Protein AF-A0A969IK56-F1 (afdb_monomer_lite)

Sequence (82 aa):
MTSDQSPAGSHLRMMELRIEQQVESIERLKQSGQDTTEAVRRLSLLQHALGEMRVQLGQLSPTELDSKRPDTTRSAPVRALR

Structure (mmCIF, N/CA/C/O backbone):
data_AF-A0A969IK56-F1
#
_entry.id   AF-A0A969IK56-F1
#
loop_
_atom_site.group_PDB
_atom_site.id
_atom_site.type_symbol
_atom_site.label_atom_id
_atom_site.label_alt_id
_atom_site.label_comp_id
_atom_site.label_asym_id
_atom_site.label_entity_id
_atom_site.label_seq_id
_atom_site.pdbx_PDB_ins_code
_atom_site.Cartn_x
_atom_site.Cartn_y
_atom_site.Cartn_z
_atom_site.occupancy
_atom_site.B_iso_or_equiv
_atom_site.auth_seq_id
_atom_site.auth_comp_id
_atom_site.auth_asym_id
_atom_site.auth_atom_id
_atom_site.pdbx_PDB_model_num
ATOM 1 N N . MET A 1 1 ? 26.668 -5.792 -13.819 1.00 40.28 1 MET A N 1
ATOM 2 C CA . MET A 1 1 ? 25.576 -6.077 -12.866 1.00 40.28 1 MET A CA 1
ATOM 3 C C . MET A 1 1 ? 25.500 -4.939 -11.856 1.00 40.28 1 MET A C 1
ATOM 5 O O . MET A 1 1 ? 26.208 -4.991 -10.867 1.00 40.28 1 MET A O 1
ATOM 9 N N . THR A 1 2 ? 24.713 -3.895 -12.124 1.00 45.69 2 THR A N 1
ATOM 10 C CA . THR A 1 2 ? 24.454 -2.793 -11.171 1.00 45.69 2 THR A CA 1
ATOM 11 C C . THR A 1 2 ? 23.097 -2.159 -11.486 1.00 45.69 2 THR A C 1
ATOM 13 O O . THR A 1 2 ? 23.004 -0.982 -11.813 1.00 45.69 2 THR A O 1
ATOM 16 N N . SER A 1 3 ? 22.024 -2.948 -11.422 1.00 51.62 3 SER A N 1
ATOM 17 C CA . SER A 1 3 ? 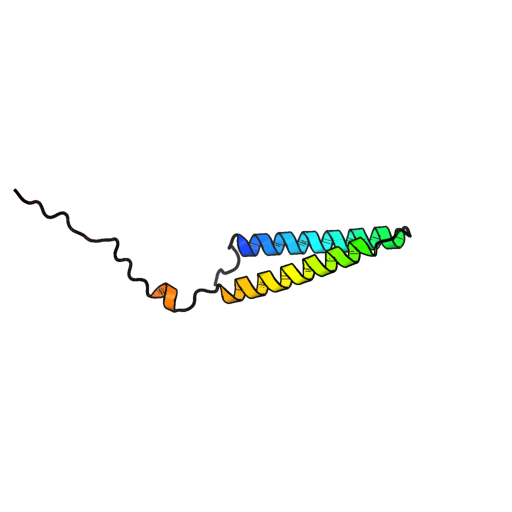20.649 -2.426 -11.535 1.00 51.62 3 SER A CA 1
ATOM 18 C C . SER A 1 3 ? 20.164 -1.756 -10.235 1.00 51.62 3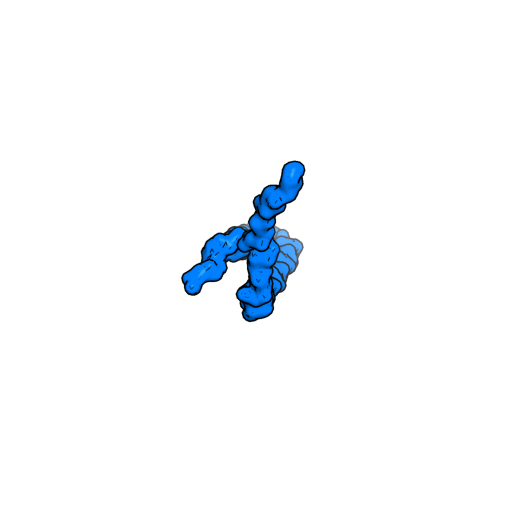 SER A C 1
ATOM 20 O O . SER A 1 3 ? 19.024 -1.314 -10.157 1.00 51.62 3 SER A O 1
ATOM 22 N N . ASP A 1 4 ? 21.028 -1.662 -9.217 1.00 54.25 4 ASP A N 1
ATOM 23 C CA . ASP A 1 4 ? 20.642 -1.437 -7.817 1.00 54.25 4 ASP A CA 1
ATOM 24 C C . ASP A 1 4 ? 20.889 -0.009 -7.284 1.00 54.25 4 ASP A C 1
ATOM 26 O O . ASP A 1 4 ? 20.726 0.255 -6.093 1.00 54.25 4 ASP A O 1
ATOM 30 N N . GLN A 1 5 ? 21.290 0.926 -8.155 1.00 61.94 5 GLN A N 1
ATOM 31 C CA . GLN A 1 5 ? 21.500 2.346 -7.815 1.00 61.94 5 GLN A CA 1
ATOM 32 C C . GLN A 1 5 ? 20.696 3.313 -8.697 1.00 61.94 5 GLN A C 1
ATOM 34 O O . GLN A 1 5 ? 21.003 4.503 -8.762 1.00 61.94 5 GLN A O 1
ATOM 39 N N . SER A 1 6 ? 19.665 2.840 -9.401 1.00 75.81 6 SER A N 1
ATOM 40 C CA . SER A 1 6 ? 18.793 3.769 -10.122 1.00 75.81 6 SER A CA 1
ATOM 41 C C . SER A 1 6 ? 17.933 4.563 -9.121 1.00 75.81 6 SER A C 1
ATOM 43 O O . SER A 1 6 ? 17.457 3.989 -8.136 1.00 75.81 6 SER A O 1
ATOM 45 N N . PRO A 1 7 ? 17.677 5.867 -9.355 1.00 83.06 7 PRO A N 1
ATOM 46 C CA . PRO A 1 7 ? 16.760 6.655 -8.527 1.00 83.06 7 PRO A CA 1
ATOM 47 C C . PRO A 1 7 ? 15.389 5.988 -8.356 1.00 83.06 7 PRO A C 1
ATOM 49 O O . PRO A 1 7 ? 14.784 6.065 -7.290 1.00 83.06 7 PRO A O 1
ATOM 52 N N . ALA A 1 8 ? 14.936 5.273 -9.389 1.00 82.00 8 ALA A N 1
ATOM 53 C CA . ALA A 1 8 ? 13.705 4.500 -9.368 1.00 82.00 8 ALA A CA 1
ATOM 54 C C . ALA A 1 8 ? 13.774 3.291 -8.416 1.00 82.00 8 ALA A C 1
ATOM 56 O O . ALA A 1 8 ? 12.852 3.086 -7.632 1.00 82.00 8 ALA A O 1
ATOM 57 N N . GLY A 1 9 ? 14.877 2.533 -8.413 1.00 85.56 9 GLY A N 1
ATOM 58 C CA . GLY A 1 9 ? 15.079 1.420 -7.478 1.00 85.56 9 GLY A CA 1
ATOM 59 C C . GLY A 1 9 ? 15.128 1.876 -6.017 1.00 85.56 9 GLY A C 1
ATOM 60 O O . GLY A 1 9 ? 14.487 1.274 -5.155 1.00 85.56 9 GLY A O 1
ATOM 61 N N . SER A 1 10 ? 15.811 2.990 -5.739 1.00 87.88 10 SER A N 1
ATOM 62 C CA . SER A 1 10 ? 15.816 3.607 -4.405 1.00 87.88 10 SER A CA 1
ATOM 63 C C . SER A 1 10 ? 14.425 4.094 -3.988 1.00 87.88 10 SER A C 1
ATOM 65 O O . SER A 1 10 ? 14.037 3.941 -2.831 1.00 87.88 10 SER A O 1
ATOM 67 N N . HIS A 1 11 ? 13.647 4.648 -4.924 1.00 87.81 11 HIS A N 1
ATOM 68 C CA . HIS A 1 11 ? 12.275 5.075 -4.660 1.00 87.81 11 HIS A CA 1
ATOM 69 C C . HIS A 1 11 ? 11.358 3.897 -4.304 1.00 87.81 11 HIS A C 1
ATOM 71 O O . HIS A 1 11 ? 10.625 3.985 -3.319 1.00 87.81 11 HIS A O 1
ATOM 77 N N . LEU A 1 12 ? 11.448 2.779 -5.036 1.00 90.81 12 LEU A N 1
ATOM 78 C CA . LEU A 1 12 ? 10.697 1.559 -4.721 1.00 90.81 12 LEU A CA 1
ATOM 79 C C . LEU A 1 12 ? 11.011 1.048 -3.311 1.00 90.81 12 LEU A C 1
ATOM 81 O O . LEU A 1 12 ? 10.086 0.805 -2.541 1.00 90.81 12 LEU A O 1
ATOM 85 N N . ARG A 1 13 ? 12.296 0.984 -2.937 1.00 91.94 13 ARG A N 1
ATOM 86 C CA . ARG A 1 13 ? 12.720 0.588 -1.582 1.00 91.94 13 ARG A CA 1
ATOM 87 C C . ARG A 1 13 ? 12.146 1.493 -0.493 1.00 91.94 13 ARG A C 1
ATOM 89 O O . ARG A 1 13 ? 11.689 1.020 0.543 1.00 91.94 13 ARG A O 1
ATOM 96 N N . MET A 1 14 ? 12.117 2.804 -0.728 1.00 94.88 14 MET A N 1
ATOM 97 C CA . MET A 1 14 ? 11.492 3.743 0.209 1.00 94.88 14 MET A CA 1
ATOM 98 C C . MET A 1 14 ? 9.980 3.522 0.333 1.00 94.88 14 MET A C 1
ATOM 100 O O . MET A 1 14 ? 9.421 3.682 1.418 1.00 94.88 14 MET A O 1
ATOM 104 N N . MET A 1 15 ? 9.300 3.174 -0.760 1.00 94.75 15 MET A N 1
ATOM 105 C CA . MET A 1 15 ? 7.871 2.863 -0.728 1.00 94.75 15 MET A CA 1
ATOM 106 C C . MET A 1 15 ? 7.578 1.548 -0.002 1.00 94.75 15 MET A C 1
ATOM 108 O O . MET A 1 15 ? 6.615 1.499 0.758 1.00 94.75 15 MET A O 1
ATOM 112 N N . GLU A 1 16 ? 8.417 0.528 -0.180 1.00 95.94 16 GLU A N 1
ATOM 113 C CA . GLU A 1 16 ? 8.344 -0.747 0.548 1.00 95.94 16 GLU A CA 1
ATOM 114 C C . GLU A 1 16 ? 8.405 -0.519 2.060 1.00 95.94 16 GLU A C 1
ATOM 116 O O . GLU A 1 16 ? 7.476 -0.897 2.772 1.00 95.94 16 GLU A O 1
ATOM 121 N N . LEU A 1 17 ? 9.411 0.224 2.530 1.00 96.62 17 LEU A N 1
ATOM 122 C CA . LEU A 1 17 ? 9.560 0.553 3.949 1.00 96.62 17 LEU A CA 1
ATOM 123 C C . LEU A 1 17 ? 8.345 1.316 4.503 1.00 96.62 17 LEU A C 1
ATOM 125 O O . LEU A 1 17 ? 7.889 1.076 5.619 1.00 96.62 17 LEU A O 1
ATOM 129 N N . ARG A 1 18 ? 7.788 2.253 3.726 1.00 95.88 18 ARG A N 1
ATOM 130 C CA . ARG A 1 18 ? 6.588 2.999 4.139 1.00 95.88 18 ARG A CA 1
ATOM 131 C C . ARG A 1 18 ? 5.356 2.103 4.239 1.00 95.88 18 ARG A C 1
ATOM 133 O O . ARG A 1 18 ? 4.531 2.323 5.122 1.00 95.88 18 AR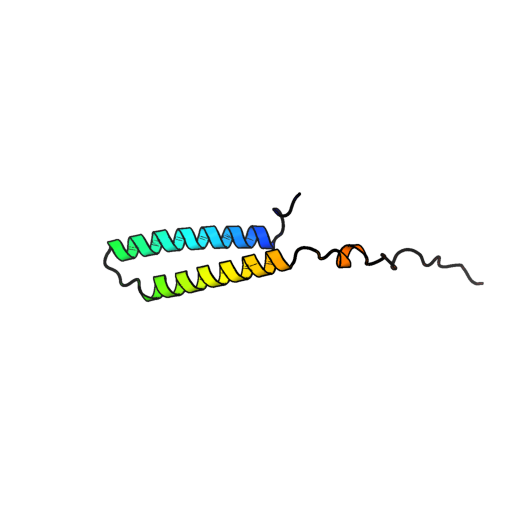G A O 1
ATOM 140 N N . ILE A 1 19 ? 5.219 1.128 3.343 1.00 96.94 19 ILE A N 1
ATOM 141 C CA . ILE A 1 19 ? 4.134 0.140 3.378 1.00 96.94 19 ILE A CA 1
ATOM 142 C C . ILE A 1 19 ? 4.271 -0.738 4.624 1.00 96.94 19 ILE A C 1
ATOM 144 O O . ILE A 1 19 ? 3.279 -0.934 5.321 1.00 96.94 19 ILE A O 1
ATOM 148 N N . GLU A 1 20 ? 5.480 -1.194 4.957 1.00 97.38 20 GLU A N 1
ATOM 149 C CA . GLU A 1 20 ? 5.750 -1.966 6.181 1.00 97.38 20 GLU A CA 1
ATOM 150 C C . GLU A 1 20 ? 5.349 -1.184 7.441 1.00 97.38 20 GLU A C 1
ATOM 152 O O . GLU A 1 20 ? 4.576 -1.670 8.265 1.00 97.38 20 GLU A O 1
ATOM 157 N N . GLN A 1 21 ? 5.755 0.083 7.540 1.00 97.25 21 GLN A N 1
ATOM 158 C CA . GLN A 1 21 ? 5.364 0.952 8.657 1.00 97.25 21 GLN A CA 1
ATOM 159 C C . GLN A 1 21 ? 3.843 1.159 8.747 1.00 97.25 21 GLN A C 1
ATOM 161 O O . GLN A 1 21 ? 3.281 1.272 9.841 1.00 97.25 21 GLN A O 1
ATOM 166 N N . GLN A 1 22 ? 3.151 1.226 7.605 1.00 96.69 22 GLN A N 1
ATOM 167 C CA . GLN A 1 22 ? 1.693 1.341 7.575 1.00 96.69 22 GLN A CA 1
ATOM 168 C C . GLN A 1 22 ? 0.998 0.058 8.032 1.00 96.69 22 GLN A C 1
ATOM 170 O O . GLN A 1 22 ? -0.014 0.163 8.725 1.00 96.69 22 GLN A O 1
ATOM 175 N N . VAL A 1 23 ? 1.540 -1.120 7.709 1.00 98.06 23 VAL A N 1
ATOM 176 C CA . VAL A 1 23 ? 1.046 -2.408 8.223 1.00 98.06 23 VAL A CA 1
ATOM 177 C C . VAL A 1 23 ? 1.105 -2.414 9.747 1.00 98.06 23 VAL A C 1
ATOM 179 O O . VAL A 1 23 ? 0.074 -2.584 10.395 1.00 98.06 23 VAL A O 1
ATOM 182 N N . GLU A 1 24 ? 2.271 -2.120 10.326 1.00 97.81 24 GLU A N 1
ATOM 183 C CA . GLU A 1 24 ? 2.451 -2.093 11.785 1.00 97.81 24 GLU A CA 1
ATOM 184 C C . GLU A 1 24 ? 1.545 -1.064 12.475 1.00 97.81 24 GLU A C 1
ATOM 186 O O . GLU A 1 24 ? 1.078 -1.261 13.599 1.00 97.81 24 GLU A O 1
ATOM 191 N N . SER A 1 25 ? 1.313 0.082 11.831 1.00 97.44 25 SER A N 1
ATOM 192 C CA . SER A 1 25 ? 0.379 1.089 12.335 1.00 97.44 25 SER A CA 1
ATOM 193 C C . SER A 1 25 ? -1.052 0.550 12.337 1.00 97.44 25 SER A C 1
ATOM 195 O O . SER A 1 25 ? -1.708 0.561 13.374 1.00 97.44 25 SER A O 1
ATOM 197 N N . ILE A 1 26 ? -1.517 -0.000 11.212 1.00 97.75 26 ILE A N 1
ATOM 198 C CA . ILE A 1 26 ? -2.861 -0.576 11.075 1.00 97.75 26 ILE A CA 1
ATOM 199 C C . ILE A 1 26 ? -3.090 -1.703 12.084 1.00 97.75 26 ILE A C 1
ATOM 201 O O . ILE A 1 26 ? -4.155 -1.759 12.697 1.00 97.75 26 ILE A O 1
ATOM 205 N N . GLU A 1 27 ? -2.104 -2.567 12.310 1.00 97.75 27 GLU A N 1
ATOM 206 C CA . GLU A 1 27 ? -2.200 -3.630 13.312 1.00 97.75 27 GLU A CA 1
ATOM 207 C C . GLU A 1 27 ? -2.379 -3.075 14.725 1.00 97.75 27 GLU A C 1
ATOM 209 O O . GLU A 1 27 ? -3.259 -3.536 15.455 1.00 97.75 27 GLU A O 1
ATOM 214 N N . ARG A 1 28 ? -1.623 -2.035 15.095 1.00 97.69 28 ARG A N 1
ATOM 215 C CA . ARG A 1 28 ? -1.779 -1.358 16.391 1.00 97.69 28 ARG A CA 1
ATOM 216 C C . ARG A 1 28 ? -3.151 -0.702 16.546 1.00 97.69 28 ARG A C 1
ATOM 218 O O . ARG A 1 28 ? -3.758 -0.819 17.608 1.00 97.69 28 ARG A O 1
ATOM 225 N N . LEU A 1 29 ? -3.663 -0.052 15.499 1.00 96.81 29 LEU A N 1
ATOM 226 C CA . LEU A 1 29 ? -5.003 0.555 15.510 1.00 96.81 29 LEU A CA 1
ATOM 227 C C . LEU A 1 29 ? -6.099 -0.519 15.621 1.00 96.81 29 LEU A C 1
ATOM 229 O O . LEU A 1 29 ? -7.066 -0.362 16.362 1.00 96.81 29 LEU A O 1
ATOM 233 N N . LYS A 1 30 ? -5.927 -1.657 14.942 1.00 96.75 30 LYS A N 1
ATOM 234 C CA . LYS A 1 30 ? -6.845 -2.795 15.043 1.00 96.75 30 LYS A CA 1
ATOM 235 C C . LYS A 1 30 ? -6.848 -3.392 16.453 1.00 96.75 30 LYS A C 1
ATOM 237 O O . LYS A 1 30 ? -7.914 -3.698 16.980 1.00 96.75 30 LYS A O 1
ATOM 242 N N . GLN A 1 31 ? -5.678 -3.531 17.077 1.00 97.06 31 GLN A N 1
ATOM 243 C CA . GLN A 1 31 ? -5.545 -4.017 18.457 1.00 97.06 31 GLN 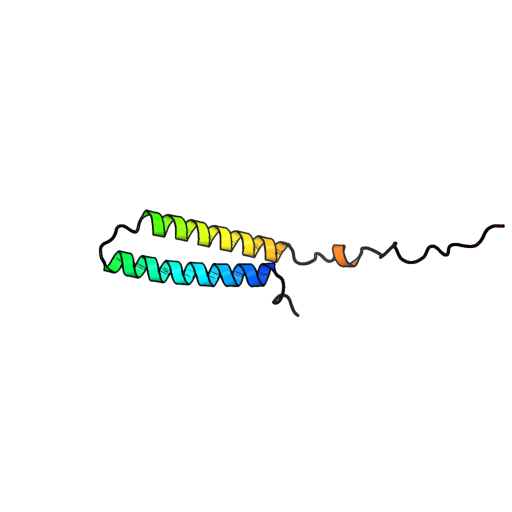A CA 1
ATOM 244 C C . GLN A 1 31 ? -6.172 -3.064 19.483 1.00 97.06 31 GLN A C 1
ATOM 246 O O . GLN A 1 31 ? -6.701 -3.527 20.490 1.00 97.06 31 GLN A O 1
ATOM 251 N N . SER A 1 32 ? -6.165 -1.753 19.226 1.00 97.19 32 SER A N 1
ATOM 252 C CA . SER A 1 32 ? -6.842 -0.761 20.072 1.00 97.19 32 SER A CA 1
ATOM 253 C C . SER A 1 32 ? -8.346 -0.628 19.792 1.00 97.19 32 SER A C 1
ATOM 255 O O . SER A 1 32 ? -9.007 0.219 20.393 1.00 97.19 32 SER A O 1
ATOM 257 N N . GLY A 1 33 ? -8.904 -1.471 18.914 1.00 96.00 33 GLY A N 1
ATOM 258 C CA . GLY A 1 33 ? -10.332 -1.502 18.597 1.00 96.00 33 GLY A CA 1
ATOM 259 C C . GLY A 1 33 ? -10.794 -0.389 17.656 1.00 96.00 33 GLY A C 1
ATOM 260 O O . GLY A 1 33 ? -11.994 -0.134 17.565 1.00 96.00 33 GLY A O 1
ATOM 261 N N . GLN A 1 34 ? -9.876 0.287 16.963 1.00 96.94 34 GLN A N 1
ATOM 262 C CA . GLN A 1 34 ? -10.232 1.305 15.979 1.00 96.94 34 GLN A CA 1
ATOM 263 C C . GLN A 1 34 ? -10.655 0.684 14.644 1.00 96.94 34 GLN A C 1
ATOM 265 O O . GLN A 1 34 ? -10.152 -0.364 14.227 1.00 96.94 34 GLN A O 1
ATOM 270 N N . ASP A 1 35 ? -11.561 1.368 13.940 1.00 96.69 35 ASP A N 1
ATOM 271 C CA . ASP A 1 35 ? -11.909 1.010 12.568 1.00 96.69 35 ASP A CA 1
ATOM 272 C C . ASP A 1 35 ? -10.728 1.307 11.636 1.00 96.69 35 ASP A C 1
ATOM 274 O O . ASP A 1 35 ? -10.276 2.444 11.488 1.00 96.69 35 ASP A O 1
ATOM 278 N N . THR A 1 36 ? -10.225 0.251 11.007 1.00 97.88 36 THR A N 1
ATOM 279 C CA . THR A 1 36 ? -9.080 0.287 10.095 1.00 97.88 36 THR A CA 1
ATOM 280 C C . THR A 1 36 ? -9.468 -0.041 8.657 1.00 97.88 36 THR A C 1
ATOM 282 O O . THR A 1 36 ? -8.590 -0.124 7.801 1.00 97.88 36 THR A O 1
ATOM 285 N N . THR A 1 37 ? -10.762 -0.185 8.351 1.00 97.44 37 THR A N 1
ATOM 286 C CA . THR A 1 37 ? -11.259 -0.655 7.046 1.00 97.44 37 THR A CA 1
ATOM 287 C C . THR A 1 37 ? -10.720 0.186 5.889 1.00 97.44 37 THR A C 1
ATOM 289 O O . THR A 1 37 ? -10.160 -0.341 4.927 1.00 97.44 37 THR A O 1
ATOM 292 N N . GLU A 1 38 ? -10.814 1.511 6.004 1.00 96.44 38 GLU A N 1
ATOM 293 C CA . GLU A 1 38 ? -10.318 2.425 4.972 1.00 96.44 38 GLU A CA 1
ATOM 294 C C . GLU A 1 38 ? -8.782 2.453 4.906 1.00 96.44 38 GLU A C 1
ATOM 296 O O . GLU A 1 38 ? -8.206 2.561 3.823 1.00 96.44 38 GLU A O 1
ATOM 301 N N . ALA A 1 39 ? -8.097 2.307 6.044 1.00 95.44 39 ALA A N 1
ATOM 302 C CA . ALA A 1 39 ? -6.637 2.251 6.080 1.00 95.44 39 ALA A CA 1
ATOM 303 C C . ALA A 1 39 ? -6.108 0.988 5.379 1.00 95.44 39 ALA A C 1
ATOM 305 O O . ALA A 1 39 ? -5.200 1.080 4.552 1.00 95.44 39 ALA A O 1
ATOM 306 N N . VAL A 1 40 ? -6.734 -0.166 5.631 1.00 97.75 40 VAL A N 1
ATOM 307 C CA . VAL A 1 40 ? -6.448 -1.435 4.946 1.00 97.75 40 VAL A CA 1
ATOM 308 C C . VAL A 1 40 ? -6.710 -1.305 3.448 1.00 97.75 40 VAL A C 1
ATOM 310 O O . VAL A 1 40 ? -5.854 -1.669 2.644 1.00 97.75 40 VAL A O 1
ATOM 313 N N . ARG A 1 41 ? -7.846 -0.718 3.052 1.00 97.62 41 ARG A N 1
ATOM 314 C CA . ARG A 1 41 ? -8.178 -0.505 1.636 1.00 97.62 41 ARG A CA 1
ATOM 315 C C . ARG A 1 41 ? -7.117 0.333 0.920 1.00 97.62 41 ARG A C 1
ATOM 317 O O . ARG A 1 41 ? -6.673 -0.035 -0.167 1.00 97.62 41 ARG A O 1
ATOM 324 N N . ARG A 1 42 ? -6.687 1.445 1.522 1.00 95.94 42 ARG A N 1
ATOM 325 C CA . ARG A 1 42 ? -5.622 2.302 0.971 1.00 95.94 42 ARG A CA 1
ATOM 326 C C . ARG A 1 42 ? -4.288 1.574 0.879 1.00 95.94 42 ARG A C 1
ATOM 328 O O . ARG A 1 42 ? -3.599 1.714 -0.128 1.00 95.94 42 ARG A O 1
ATOM 335 N N . LEU A 1 43 ? -3.943 0.786 1.895 1.00 97.06 43 LEU A N 1
ATOM 336 C CA . LEU A 1 43 ? -2.719 -0.007 1.902 1.00 97.06 43 LEU A CA 1
ATOM 337 C C . LEU A 1 43 ? -2.697 -1.014 0.742 1.00 97.06 43 LEU A C 1
ATOM 339 O O . LEU A 1 43 ? -1.696 -1.099 0.033 1.00 97.06 43 LEU A O 1
ATOM 343 N N . SER A 1 44 ? -3.806 -1.713 0.487 1.00 96.25 44 SER A N 1
ATOM 344 C CA . SER A 1 44 ? -3.913 -2.641 -0.647 1.00 96.25 44 SER A CA 1
ATOM 345 C C . SER A 1 44 ? -3.726 -1.945 -1.999 1.00 96.25 44 SER A C 1
ATOM 347 O O . SER A 1 44 ? -3.057 -2.485 -2.879 1.00 96.25 44 SER A O 1
ATOM 349 N N . LEU A 1 45 ? -4.257 -0.727 -2.165 1.00 96.00 45 LEU A N 1
ATOM 350 C CA . LEU A 1 45 ? -4.046 0.066 -3.382 1.00 96.00 45 LEU A CA 1
ATOM 351 C C . LEU A 1 45 ? -2.572 0.461 -3.560 1.00 96.00 45 LEU A C 1
ATOM 353 O O . LEU A 1 45 ? -2.042 0.366 -4.665 1.00 96.00 45 LEU A O 1
ATOM 357 N N . LEU A 1 46 ? -1.894 0.857 -2.479 1.00 94.81 46 LEU A N 1
ATOM 358 C CA . LEU A 1 46 ? -0.467 1.197 -2.513 1.00 94.81 46 LEU A CA 1
ATOM 359 C C . LEU A 1 46 ? 0.406 -0.011 -2.865 1.00 94.81 46 LEU A C 1
ATOM 361 O O . LEU A 1 46 ? 1.332 0.115 -3.665 1.00 94.81 46 LEU A O 1
ATOM 365 N N . GLN A 1 47 ? 0.098 -1.181 -2.307 1.00 95.94 47 GLN A N 1
ATOM 366 C CA . GLN A 1 47 ? 0.792 -2.429 -2.630 1.00 95.94 47 GLN A CA 1
ATOM 367 C C . GLN A 1 47 ? 0.610 -2.817 -4.100 1.00 95.94 47 GLN A C 1
ATOM 369 O O . GLN A 1 47 ? 1.572 -3.229 -4.748 1.00 95.94 47 GLN A O 1
ATOM 374 N N . HIS A 1 48 ? -0.600 -2.646 -4.639 1.00 95.88 48 HIS A N 1
ATOM 375 C CA . HIS A 1 48 ? -0.872 -2.908 -6.048 1.00 95.88 48 HIS A CA 1
ATOM 376 C C . HIS A 1 48 ? -0.073 -1.971 -6.962 1.00 95.88 48 HIS A C 1
ATOM 378 O O . HIS A 1 48 ? 0.663 -2.448 -7.824 1.00 95.88 48 HIS A O 1
ATOM 384 N N . ALA A 1 49 ? -0.126 -0.661 -6.705 1.00 92.31 49 ALA A N 1
ATOM 385 C CA . ALA A 1 49 ? 0.628 0.333 -7.468 1.00 92.31 49 ALA A CA 1
ATOM 386 C C . ALA A 1 49 ? 2.145 0.075 -7.418 1.00 92.31 49 ALA A C 1
ATOM 388 O O . ALA A 1 49 ? 2.838 0.194 -8.427 1.00 92.31 49 ALA A O 1
ATOM 389 N N . LEU A 1 50 ? 2.676 -0.333 -6.258 1.00 93.94 50 LEU A N 1
ATOM 390 C CA . LEU A 1 50 ? 4.080 -0.726 -6.129 1.00 93.94 50 LEU A CA 1
ATOM 391 C C . LEU A 1 50 ? 4.421 -1.938 -7.009 1.00 93.94 50 LEU A C 1
ATOM 393 O O . LEU A 1 50 ? 5.479 -1.964 -7.641 1.00 93.94 50 LEU A O 1
ATOM 397 N N . GLY A 1 51 ? 3.527 -2.926 -7.074 1.00 91.25 51 GLY A N 1
ATOM 398 C CA . GLY A 1 51 ? 3.651 -4.069 -7.976 1.00 91.25 51 GLY A CA 1
ATOM 399 C C . GLY A 1 51 ? 3.711 -3.650 -9.445 1.00 91.25 51 GLY A C 1
ATOM 400 O O . GLY A 1 51 ? 4.614 -4.078 -10.164 1.00 91.25 51 GLY A O 1
ATOM 401 N N . GLU A 1 52 ? 2.812 -2.764 -9.875 1.00 92.62 52 GLU A N 1
ATOM 402 C CA . GLU A 1 52 ? 2.797 -2.242 -11.247 1.00 92.62 52 GLU A CA 1
ATOM 403 C C . GLU A 1 52 ? 4.091 -1.492 -11.592 1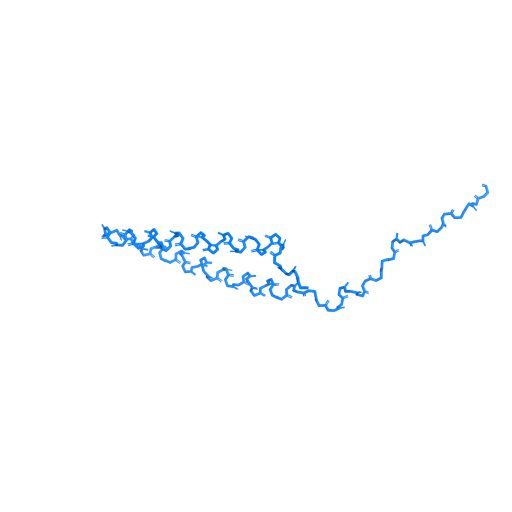.00 92.62 52 GLU A C 1
ATOM 405 O O . GLU A 1 52 ? 4.691 -1.740 -12.639 1.00 92.62 52 GLU A O 1
ATOM 410 N N . MET A 1 53 ? 4.584 -0.639 -10.690 1.00 89.44 53 MET A N 1
ATOM 411 C CA . MET A 1 53 ? 5.832 0.101 -10.908 1.00 89.44 53 MET A CA 1
ATOM 412 C C . MET A 1 53 ? 7.051 -0.818 -11.019 1.00 89.44 53 MET A C 1
ATOM 414 O O . MET A 1 53 ? 7.932 -0.569 -11.843 1.00 89.44 53 MET A O 1
ATOM 418 N N . ARG A 1 54 ? 7.110 -1.904 -10.237 1.00 89.19 54 ARG A N 1
ATOM 419 C CA . ARG A 1 54 ? 8.177 -2.912 -10.365 1.00 89.19 54 ARG A CA 1
ATOM 420 C C . ARG A 1 54 ? 8.161 -3.575 -11.742 1.00 89.19 54 ARG A C 1
ATOM 422 O O . ARG A 1 54 ? 9.222 -3.751 -12.337 1.00 89.19 54 ARG A O 1
ATOM 429 N N . VAL A 1 55 ? 6.978 -3.906 -12.265 1.00 87.44 55 VAL A N 1
ATOM 430 C CA . VAL A 1 55 ? 6.833 -4.482 -13.613 1.00 87.44 55 VAL A CA 1
ATOM 431 C C . VAL A 1 55 ? 7.295 -3.488 -14.673 1.00 87.44 55 VAL A C 1
ATOM 433 O O . VAL A 1 55 ? 8.113 -3.844 -15.519 1.00 87.44 55 VAL A O 1
ATOM 436 N N . GLN A 1 56 ? 6.837 -2.238 -14.597 1.00 86.00 56 GLN A N 1
ATOM 437 C CA . GLN A 1 56 ? 7.235 -1.185 -15.534 1.00 86.00 56 GLN A CA 1
ATOM 438 C C . GLN A 1 56 ? 8.751 -0.971 -15.527 1.00 86.00 56 GLN A C 1
ATOM 440 O O . GLN A 1 56 ? 9.367 -0.913 -16.585 1.00 86.00 56 GLN A O 1
ATOM 445 N N . LEU A 1 57 ? 9.387 -0.937 -14.355 1.00 83.31 57 LEU A N 1
ATO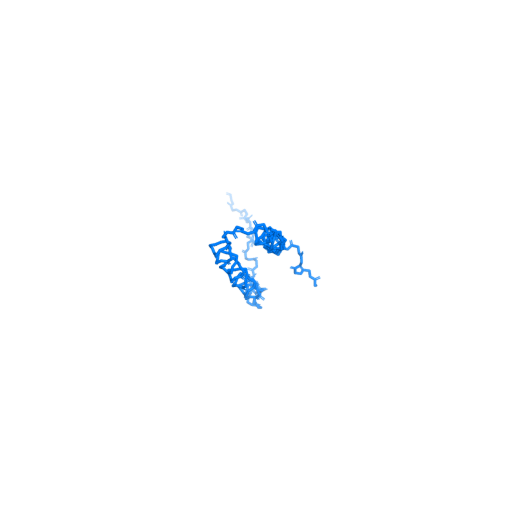M 446 C CA . LEU A 1 57 ? 10.842 -0.796 -14.253 1.00 83.31 57 LEU A CA 1
ATOM 447 C C . LEU A 1 57 ? 11.603 -2.023 -14.766 1.00 83.31 57 LEU A C 1
ATOM 449 O O . LEU A 1 57 ? 12.661 -1.868 -15.371 1.00 83.31 57 LEU A O 1
ATOM 453 N N . GLY A 1 58 ? 11.056 -3.227 -14.589 1.00 79.56 58 GLY A N 1
ATOM 454 C CA . GLY A 1 58 ? 11.587 -4.438 -15.215 1.00 79.56 58 GLY A CA 1
ATOM 455 C C . GLY A 1 58 ? 11.509 -4.388 -16.746 1.00 79.56 58 GLY A C 1
ATOM 456 O O . GLY A 1 58 ? 12.450 -4.801 -17.422 1.00 79.56 58 GLY A O 1
ATOM 457 N N . GLN A 1 59 ? 10.426 -3.826 -17.288 1.00 72.75 59 GLN A N 1
ATOM 458 C CA . GLN A 1 59 ? 10.213 -3.636 -18.728 1.00 72.75 59 GLN A CA 1
ATOM 459 C C . GLN A 1 59 ? 11.041 -2.488 -19.325 1.00 72.75 59 GLN A C 1
ATOM 461 O O . GLN A 1 59 ? 11.331 -2.511 -20.516 1.00 72.75 59 GLN A O 1
ATOM 466 N N . LEU A 1 60 ? 11.457 -1.515 -18.508 1.00 63.69 60 LEU A N 1
ATOM 467 C CA . LEU A 1 60 ? 12.359 -0.421 -18.887 1.00 63.69 60 LEU A CA 1
ATOM 468 C C . LEU A 1 60 ? 13.847 -0.825 -18.887 1.00 63.69 60 LEU A C 1
ATOM 470 O O . LEU A 1 60 ? 14.706 0.039 -19.073 1.00 63.69 60 LEU A O 1
ATOM 474 N N . SER A 1 61 ? 14.185 -2.109 -18.696 1.00 56.84 61 SER A N 1
ATOM 475 C CA . SER A 1 61 ? 15.545 -2.582 -18.996 1.00 56.84 61 SER A CA 1
ATOM 476 C C . SER A 1 61 ? 15.899 -2.222 -20.439 1.00 56.84 61 SER A C 1
ATOM 478 O O . SER A 1 61 ? 15.049 -2.405 -21.313 1.00 56.84 61 SER A O 1
ATOM 480 N N . PRO A 1 62 ? 17.123 -1.731 -20.720 1.00 51.56 62 PRO A N 1
ATOM 481 C CA . PRO A 1 62 ? 17.507 -1.358 -22.071 1.00 51.56 62 PRO A CA 1
ATOM 482 C C . PRO A 1 62 ? 17.292 -2.552 -22.998 1.00 51.56 62 PRO A C 1
ATOM 484 O O . PRO A 1 62 ? 18.007 -3.550 -22.925 1.00 51.56 62 PRO A O 1
ATOM 487 N N . THR A 1 63 ? 16.289 -2.477 -23.869 1.00 51.62 63 THR A N 1
ATOM 488 C CA . THR A 1 63 ? 16.246 -3.357 -25.032 1.00 51.62 63 THR A CA 1
ATOM 489 C C . THR A 1 63 ? 17.514 -3.099 -25.838 1.00 51.62 63 THR A C 1
ATOM 491 O O . THR A 1 63 ? 17.913 -1.944 -25.986 1.00 51.62 63 THR A O 1
ATOM 494 N N . GLU A 1 64 ? 18.123 -4.149 -26.392 1.00 50.31 64 GLU A N 1
ATOM 495 C CA . GLU A 1 64 ? 19.390 -4.115 -27.151 1.00 50.31 64 GLU A CA 1
ATOM 496 C C . GLU A 1 64 ? 19.448 -3.055 -28.278 1.00 50.31 64 GLU A C 1
ATOM 498 O O . GLU A 1 64 ? 20.515 -2.743 -28.807 1.00 50.31 64 GLU A O 1
ATOM 503 N N . LEU A 1 65 ? 18.302 -2.474 -28.643 1.00 48.12 65 LEU A N 1
ATOM 504 C CA . LEU A 1 65 ? 18.158 -1.353 -29.568 1.00 48.12 65 LEU A CA 1
ATOM 505 C C . LEU A 1 65 ? 18.748 -0.025 -29.059 1.00 48.12 65 LEU A C 1
ATOM 507 O O . LEU A 1 65 ? 19.195 0.768 -29.886 1.00 48.12 65 LEU A O 1
ATOM 511 N N . ASP A 1 66 ? 18.808 0.218 -27.747 1.00 49.66 66 ASP A N 1
ATOM 512 C CA . ASP A 1 66 ? 19.344 1.480 -27.200 1.00 49.66 66 ASP A CA 1
ATOM 513 C C . ASP A 1 66 ? 20.882 1.544 -27.293 1.00 49.66 66 ASP A C 1
ATOM 515 O O . ASP A 1 66 ? 21.476 2.607 -27.456 1.00 49.66 66 ASP A O 1
ATOM 519 N N . SER A 1 67 ? 21.550 0.384 -27.333 1.00 50.12 67 SER A N 1
ATOM 520 C CA . SER A 1 67 ? 23.003 0.279 -27.545 1.00 50.12 67 SER A CA 1
ATOM 521 C C . SER A 1 67 ? 23.441 0.537 -28.994 1.00 50.12 67 SER A C 1
ATOM 523 O O . SER A 1 67 ? 24.638 0.602 -29.272 1.00 50.12 67 SER A O 1
ATOM 525 N N . LYS A 1 68 ? 22.494 0.672 -29.934 1.00 48.81 68 LYS A N 1
ATOM 526 C CA . LYS A 1 68 ? 22.757 0.914 -31.361 1.00 48.81 68 LYS A CA 1
ATOM 527 C C . LYS A 1 68 ? 22.422 2.333 -31.807 1.00 48.81 68 LYS A C 1
ATOM 529 O O . LYS A 1 68 ? 22.239 2.547 -33.003 1.00 48.81 68 LYS A O 1
ATOM 534 N N . ARG A 1 69 ? 22.348 3.315 -30.906 1.00 47.50 69 ARG A N 1
ATOM 535 C CA . ARG A 1 69 ? 22.328 4.719 -31.330 1.00 47.50 69 ARG A CA 1
ATOM 536 C C . ARG A 1 69 ? 23.777 5.158 -31.577 1.00 47.50 69 ARG A C 1
ATOM 538 O O . ARG A 1 69 ? 24.482 5.422 -30.606 1.00 47.50 69 ARG A O 1
ATOM 545 N N . PRO A 1 70 ? 24.278 5.183 -32.830 1.00 53.56 70 PRO A N 1
ATOM 546 C CA . PRO A 1 70 ? 25.582 5.764 -33.088 1.00 53.56 70 PRO A CA 1
ATOM 547 C C . PRO A 1 70 ? 25.540 7.222 -32.644 1.00 53.56 70 PRO A C 1
ATOM 549 O O . PRO A 1 70 ? 24.620 7.969 -32.979 1.00 53.56 70 PRO A O 1
ATOM 552 N N . ASP A 1 71 ? 26.537 7.593 -31.859 1.00 56.66 71 ASP A N 1
ATOM 553 C CA . ASP A 1 71 ? 26.743 8.932 -31.338 1.00 56.66 71 ASP A CA 1
ATOM 554 C C . ASP A 1 71 ? 27.140 9.857 -32.504 1.00 56.66 71 ASP A C 1
ATOM 556 O O . ASP A 1 71 ? 28.312 10.136 -32.755 1.00 56.66 71 ASP A O 1
ATOM 560 N N . THR A 1 72 ? 26.169 10.288 -33.314 1.00 55.50 72 THR A N 1
ATOM 561 C CA . THR A 1 72 ? 26.420 11.126 -34.500 1.00 55.50 72 THR A CA 1
ATOM 562 C C . THR A 1 72 ? 26.753 12.580 -34.153 1.00 55.50 72 THR A C 1
ATOM 564 O O . THR A 1 72 ? 26.754 13.434 -35.035 1.00 55.50 72 THR A O 1
ATOM 567 N N . THR A 1 73 ? 27.076 12.893 -32.895 1.00 55.44 73 THR A N 1
ATOM 568 C CA . THR A 1 73 ? 27.330 14.274 -32.446 1.00 55.44 73 THR A CA 1
ATOM 569 C C . THR A 1 73 ? 28.814 14.589 -32.237 1.00 55.44 73 THR A C 1
ATOM 571 O O . THR A 1 73 ? 29.156 15.662 -31.747 1.00 55.44 73 THR A O 1
ATOM 574 N N . ARG A 1 74 ? 29.741 13.707 -32.638 1.00 55.09 74 ARG A N 1
ATOM 575 C CA . ARG A 1 74 ? 31.181 13.985 -32.509 1.00 55.09 74 ARG A CA 1
ATOM 576 C C . ARG A 1 74 ? 31.975 13.677 -33.772 1.00 55.09 74 ARG A C 1
ATOM 578 O O . ARG A 1 74 ? 32.777 12.754 -33.788 1.00 55.09 74 ARG A O 1
ATOM 585 N N . SER A 1 75 ? 31.783 14.486 -34.812 1.00 52.78 75 SER A N 1
ATOM 586 C CA . SER A 1 75 ? 32.855 14.975 -35.702 1.00 52.78 75 SER A CA 1
ATOM 587 C C . SER A 1 75 ? 32.254 15.652 -36.929 1.00 52.78 75 SER A C 1
ATOM 589 O O . SER A 1 75 ? 32.085 15.033 -37.974 1.00 52.78 75 SER A O 1
ATOM 591 N N . ALA A 1 76 ? 31.990 16.951 -36.831 1.00 51.75 76 ALA A N 1
ATOM 592 C CA . ALA A 1 76 ? 32.117 17.813 -37.996 1.00 51.75 76 ALA A CA 1
ATOM 593 C C . ALA A 1 76 ? 33.414 18.611 -37.803 1.00 51.75 76 ALA A C 1
ATOM 595 O O . ALA A 1 76 ? 33.471 19.447 -36.897 1.00 51.75 76 ALA A O 1
ATOM 596 N N . PRO A 1 77 ? 34.486 18.355 -38.574 1.00 50.97 77 PRO A N 1
ATOM 597 C CA . PRO A 1 77 ? 35.611 19.269 -38.597 1.00 50.97 77 PRO A CA 1
ATOM 598 C C . PRO A 1 77 ? 35.119 20.562 -39.248 1.00 50.97 77 PRO A C 1
ATOM 600 O O . PRO A 1 77 ? 34.752 20.569 -40.424 1.00 50.97 77 PRO A O 1
ATOM 603 N N . VAL A 1 78 ? 35.096 21.657 -38.485 1.00 58.03 78 VAL A N 1
ATOM 604 C CA . VAL A 1 78 ? 34.940 23.007 -39.038 1.00 58.03 78 VAL A CA 1
ATOM 605 C C . VAL A 1 78 ? 36.193 23.278 -39.866 1.00 58.03 78 VAL A C 1
ATOM 607 O O . VAL A 1 78 ? 37.218 23.743 -39.372 1.00 58.03 78 VAL A O 1
ATOM 610 N N . ARG A 1 79 ? 36.145 22.869 -41.134 1.00 55.88 79 ARG A N 1
ATOM 611 C CA . ARG A 1 79 ? 37.194 23.129 -42.107 1.00 55.88 79 ARG A CA 1
ATOM 612 C C . ARG A 1 79 ? 37.034 24.578 -42.552 1.00 55.88 79 ARG A C 1
ATOM 614 O O . ARG A 1 79 ? 36.021 24.941 -43.141 1.00 55.88 79 ARG A O 1
ATOM 621 N N . ALA A 1 80 ? 38.042 25.375 -42.216 1.00 54.59 80 ALA A N 1
ATOM 622 C CA . ALA A 1 80 ? 38.215 26.754 -42.640 1.00 54.59 80 ALA A CA 1
ATOM 623 C C . ALA A 1 80 ? 37.915 26.939 -44.136 1.00 54.59 80 ALA A C 1
ATOM 625 O O . ALA A 1 80 ? 38.402 26.173 -44.972 1.00 54.59 80 ALA A O 1
ATOM 626 N N . LEU A 1 81 ? 37.163 27.989 -44.462 1.00 55.94 81 LEU A N 1
ATOM 627 C CA . LEU A 1 81 ? 36.973 28.472 -45.823 1.00 55.94 81 LEU A CA 1
ATOM 628 C C . LEU A 1 81 ? 37.077 30.002 -45.827 1.00 55.94 81 LEU A C 1
ATOM 630 O O . LEU A 1 81 ? 36.129 30.680 -45.456 1.00 55.94 81 LEU A O 1
ATOM 634 N N . ARG A 1 82 ? 38.264 30.429 -46.282 1.00 50.44 82 ARG A N 1
ATOM 635 C CA . ARG A 1 82 ? 38.690 31.713 -46.868 1.00 50.44 82 ARG A CA 1
ATOM 636 C C . ARG A 1 82 ? 38.532 33.005 -46.075 1.00 50.44 82 ARG A C 1
ATOM 638 O O . ARG A 1 82 ? 37.394 33.476 -45.901 1.00 50.44 82 ARG A O 1
#

pLDDT: mean 79.34, std 19.9, range [40.28, 98.06]

Radius of gyration: 23.63 Å; chains: 1; bounding box: 51×38×67 Å

Secondary structure (DSSP, 8-state):
---TT-HHHHHHHHHHHHHHHHHHHHHHHHHTT---HHHHHHHHHHHHHHHHHHHHHHHTS--TTGGG---TTS--------

Foldseek 3Di:
DPPCPDPLNVVLVVLVVVLVVLVVVLVVCVVVVHDCPVSVVVSVVSVVVSVVSVVVSVVPDDDPVVVPPPPPPPDDPPDDDD